Protein AF-X1Q049-F1 (afdb_monomer_lite)

Secondary structure (DSSP, 8-state):
---EEEEEE-SS-EEEEEEESEEEEEETTEEEEE-TTPPP---PBPSS-EEEEETTEEEEE-

Sequence (62 aa):
MSGIKLDIVTAERVVFSEEVDVVVAPGAEGQLGILPHHAPLMTTLQPGELRVRQGGEEFSLA

InterPro domains:
  IPR001469 ATP synthase, F1 complex, delta/epsilon subunit [PTHR13822] (3-56)
  IPR001469 ATP synthase, F1 complex, delta/epsilon subunit [TIGR01216] (4-57)
  IPR001469 ATP synthase, F1 complex, delta/epsilon subunit [cd12152] (4-58)
  IPR020546 ATP synthase, F1 complex, delta/epsilon subunit, N-terminal [PF02823] (4-59)
  IPR036771 F0F1 ATP synthase delta/epsilon subunit, N-terminal [G3DSA:2.60.15.10] (2-62)
  IPR036771 F0F1 ATP synthase delta/epsilon subunit, N-terminal [SSF51344] (4-58)

pLDDT: mean 93.4, std 6.0, range [56.0, 96.88]

Foldseek 3Di:
DAFDWDWDDDPVGTPDTDTFAWKWFAWPVGIDIDGGPDDDDDGDGDDDWMWTHHPNDIDIDD

Radius of gyration: 11.58 Å; chains: 1; bounding box: 24×29×26 Å

Organism: NCBI:txid412755

Structure (mmCIF, N/CA/C/O backbone):
data_AF-X1Q049-F1
#
_entry.id   AF-X1Q049-F1
#
loop_
_atom_site.group_PDB
_atom_site.id
_atom_site.type_symbol
_atom_site.label_atom_id
_atom_site.label_alt_id
_atom_site.label_comp_id
_atom_site.label_asym_id
_atom_site.label_entity_id
_atom_site.label_seq_id
_atom_site.pdbx_PDB_ins_code
_atom_site.Cartn_x
_atom_site.Cartn_y
_atom_site.Cartn_z
_atom_site.occupancy
_atom_site.B_iso_or_equiv
_atom_site.auth_seq_id
_atom_site.auth_comp_id
_atom_site.auth_asym_id
_atom_site.auth_atom_id
_atom_site.pdbx_PDB_model_num
ATOM 1 N N . MET A 1 1 ? -13.715 12.121 8.235 1.00 56.00 1 MET A N 1
ATOM 2 C CA . MET A 1 1 ? -12.293 11.885 7.910 1.00 56.00 1 MET A CA 1
ATOM 3 C C . MET A 1 1 ? -12.272 11.254 6.530 1.00 56.00 1 MET A C 1
ATOM 5 O O . MET A 1 1 ? -13.133 10.419 6.293 1.00 56.00 1 MET A O 1
ATOM 9 N N . SER A 1 2 ? -11.427 11.709 5.602 1.00 81.12 2 SER A N 1
ATOM 10 C CA . SER A 1 2 ? -11.333 11.089 4.271 1.00 81.12 2 SER A CA 1
ATOM 11 C C . SER A 1 2 ? -10.376 9.904 4.349 1.00 81.12 2 SER A C 1
ATOM 13 O O . SER A 1 2 ? -9.183 10.123 4.555 1.00 81.12 2 SER A O 1
ATOM 15 N N . GLY A 1 3 ? -10.887 8.684 4.226 1.00 89.38 3 GLY A N 1
ATOM 16 C CA . GLY A 1 3 ? -10.057 7.493 4.090 1.00 89.38 3 GLY A CA 1
ATOM 17 C C . GLY A 1 3 ? -9.719 7.207 2.629 1.00 89.38 3 GLY A C 1
ATOM 18 O O . GLY A 1 3 ? -10.177 7.891 1.708 1.00 89.38 3 GLY A O 1
ATOM 19 N N . ILE A 1 4 ? -8.903 6.182 2.420 1.00 94.06 4 ILE A N 1
ATOM 20 C CA . ILE A 1 4 ? -8.728 5.526 1.128 1.00 94.06 4 ILE A CA 1
ATOM 21 C C . ILE A 1 4 ? -9.236 4.090 1.243 1.00 94.06 4 ILE A C 1
ATOM 23 O O . ILE A 1 4 ? -8.973 3.401 2.228 1.00 94.06 4 ILE A O 1
ATOM 27 N N . LYS A 1 5 ? -9.980 3.629 0.237 1.00 94.75 5 LYS A N 1
ATOM 28 C CA . LYS A 1 5 ? -10.387 2.227 0.150 1.00 94.75 5 LYS A CA 1
ATOM 29 C C . LYS A 1 5 ? -9.174 1.384 -0.251 1.00 94.75 5 LYS A C 1
ATOM 31 O O . LYS A 1 5 ? -8.612 1.602 -1.323 1.00 94.75 5 LYS A O 1
ATOM 36 N N . LEU A 1 6 ? -8.777 0.445 0.606 1.00 95.50 6 LEU A N 1
ATOM 37 C CA . LEU A 1 6 ? -7.703 -0.513 0.350 1.00 95.50 6 LEU A CA 1
ATOM 38 C C . LEU A 1 6 ? -8.297 -1.902 0.121 1.00 95.50 6 LEU A C 1
ATOM 40 O O . LEU A 1 6 ? -8.888 -2.479 1.034 1.00 95.50 6 LEU A O 1
ATOM 44 N N . ASP A 1 7 ? -8.060 -2.449 -1.069 1.00 96.12 7 ASP A N 1
ATOM 45 C CA . ASP A 1 7 ? -8.394 -3.826 -1.425 1.00 96.12 7 ASP A CA 1
ATOM 46 C C . ASP A 1 7 ? -7.110 -4.612 -1.727 1.00 96.12 7 ASP A C 1
ATOM 48 O O . ASP A 1 7 ? -6.340 -4.248 -2.616 1.00 96.12 7 ASP A O 1
ATOM 52 N N . ILE A 1 8 ? -6.884 -5.706 -0.995 1.00 94.50 8 ILE A N 1
ATOM 53 C CA . ILE A 1 8 ? -5.789 -6.655 -1.235 1.00 94.50 8 ILE A CA 1
ATOM 54 C C . ILE A 1 8 ? -6.403 -7.966 -1.705 1.00 94.50 8 ILE A C 1
ATOM 56 O O . ILE A 1 8 ? -7.186 -8.600 -0.990 1.00 94.50 8 ILE A O 1
ATOM 60 N N . VAL A 1 9 ? -6.031 -8.378 -2.914 1.00 95.62 9 VAL A N 1
ATOM 61 C CA . VAL A 1 9 ? -6.606 -9.540 -3.591 1.00 95.62 9 VAL A CA 1
ATOM 62 C C . VAL A 1 9 ? -5.522 -10.541 -3.964 1.00 95.62 9 VAL A C 1
ATOM 64 O O . VAL A 1 9 ? -4.430 -10.168 -4.388 1.00 95.62 9 VAL A O 1
ATOM 67 N N . THR A 1 10 ? -5.836 -11.823 -3.817 1.00 94.38 10 THR A N 1
ATOM 68 C CA . THR A 1 10 ? -5.042 -12.930 -4.357 1.00 94.38 10 THR A CA 1
ATOM 69 C C . THR A 1 10 ? -5.822 -13.616 -5.476 1.00 94.38 10 THR A C 1
ATOM 71 O O . THR A 1 10 ? -6.970 -13.270 -5.753 1.00 94.3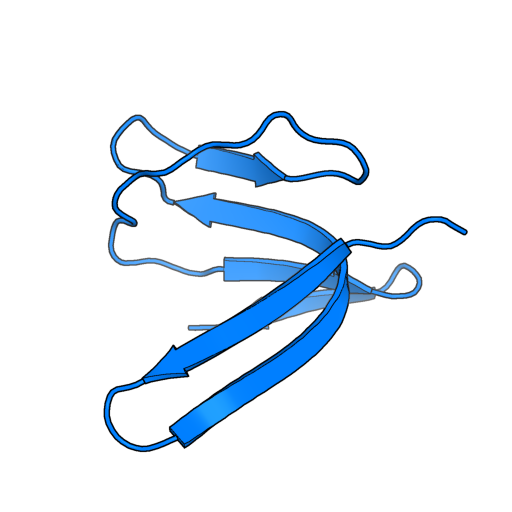8 10 THR A O 1
ATOM 74 N N . ALA A 1 11 ? -5.215 -14.614 -6.123 1.00 95.81 11 ALA A N 1
ATOM 75 C CA . ALA A 1 11 ? -5.894 -15.409 -7.149 1.00 95.81 11 ALA A CA 1
ATOM 76 C C . ALA A 1 11 ? -7.139 -16.154 -6.619 1.00 95.81 11 ALA A C 1
ATOM 78 O O . ALA A 1 11 ? -8.018 -16.510 -7.397 1.00 95.81 11 ALA A O 1
ATOM 79 N N . GL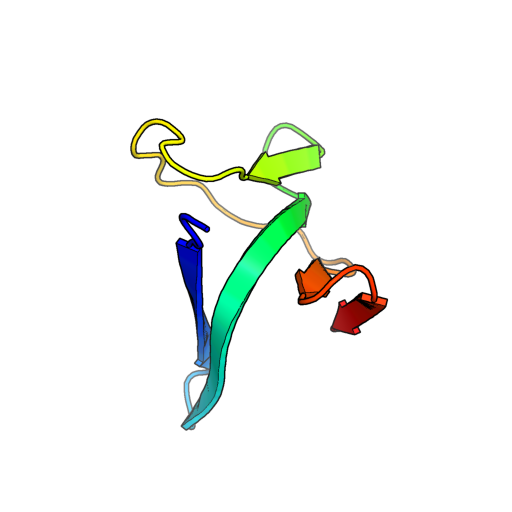U A 1 12 ? -7.207 -16.398 -5.308 1.00 96.12 12 GLU A N 1
ATOM 80 C CA . GLU A 1 12 ? -8.239 -17.225 -4.678 1.00 96.12 12 GLU A CA 1
ATOM 81 C C . GLU A 1 12 ? -9.361 -16.387 -4.063 1.00 96.12 12 GLU A C 1
ATOM 83 O O . GLU A 1 12 ? -10.528 -16.776 -4.128 1.00 96.12 12 GLU A O 1
ATOM 88 N N . ARG A 1 13 ? -9.020 -15.260 -3.420 1.00 94.31 13 ARG A N 1
ATOM 89 C CA . ARG A 1 13 ? -9.982 -14.434 -2.679 1.00 94.31 13 ARG A CA 1
ATOM 90 C C . ARG A 1 13 ? -9.472 -13.026 -2.390 1.00 94.31 13 ARG A C 1
ATOM 92 O O . ARG A 1 13 ? -8.285 -12.724 -2.483 1.00 94.31 13 ARG A O 1
ATOM 99 N N . VAL A 1 14 ? -10.395 -12.184 -1.937 1.00 95.94 14 VAL A N 1
ATOM 100 C CA . VAL A 1 14 ? -10.072 -10.923 -1.267 1.00 95.94 14 VAL A CA 1
ATOM 101 C C . VAL A 1 14 ? -9.552 -11.238 0.138 1.00 95.94 14 VAL A C 1
ATOM 103 O O . VAL A 1 14 ? -10.199 -11.962 0.900 1.00 95.94 14 VAL A O 1
ATOM 106 N N . VAL A 1 15 ? -8.364 -10.736 0.464 1.00 94.31 15 VAL A N 1
ATOM 107 C CA . VAL A 1 15 ? -7.699 -10.950 1.760 1.00 94.31 15 VAL A CA 1
ATOM 108 C C . VAL A 1 15 ? -7.965 -9.787 2.710 1.00 94.31 15 VAL A C 1
ATOM 110 O O . VAL A 1 15 ? -8.111 -10.008 3.908 1.00 94.31 15 VAL A O 1
ATOM 113 N N . PHE A 1 16 ? -8.080 -8.572 2.175 1.00 93.69 16 PHE A N 1
ATOM 114 C CA . PHE A 1 16 ? -8.359 -7.358 2.938 1.00 93.69 16 PHE A CA 1
ATOM 115 C C . PHE A 1 16 ? -9.205 -6.404 2.090 1.00 93.69 16 PHE A C 1
ATOM 117 O O . PHE A 1 16 ? -8.948 -6.273 0.894 1.00 93.69 16 PHE A O 1
ATOM 124 N N . SER A 1 17 ? -10.218 -5.765 2.680 1.00 95.31 17 SER A N 1
ATOM 125 C CA . SER A 1 17 ? -11.072 -4.798 1.979 1.00 95.31 17 SER 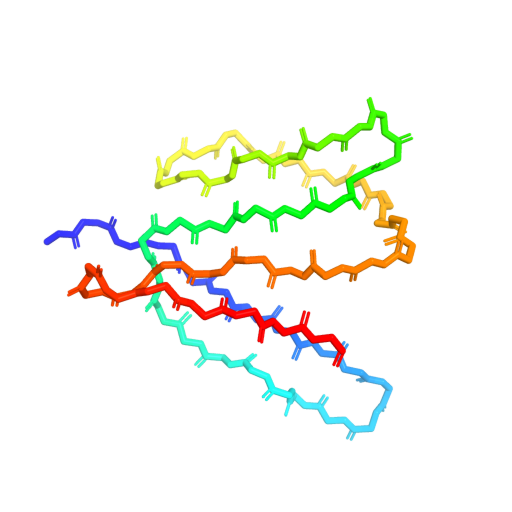A CA 1
ATOM 126 C C . SER A 1 17 ? -11.699 -3.816 2.959 1.00 95.31 17 SER A C 1
ATOM 128 O O . SER A 1 17 ? -12.856 -3.949 3.356 1.00 95.31 17 SER A O 1
ATOM 130 N N . GLU A 1 18 ? -10.967 -2.771 3.319 1.00 94.50 18 GLU A N 1
ATOM 131 C CA . GLU A 1 18 ? -11.411 -1.796 4.319 1.00 94.50 18 GLU A CA 1
ATOM 132 C C . GLU A 1 18 ? -11.028 -0.372 3.933 1.00 94.50 18 GLU A C 1
ATOM 134 O O . GLU A 1 18 ? -10.268 -0.138 2.994 1.00 94.50 18 GLU A O 1
ATOM 139 N N . GLU A 1 19 ? -11.613 0.592 4.633 1.00 95.12 19 GLU A N 1
ATOM 140 C CA . GLU A 1 19 ? -11.236 1.994 4.519 1.00 95.12 19 GLU A CA 1
ATOM 141 C C . GLU A 1 19 ? -10.162 2.309 5.563 1.00 95.12 19 GLU A C 1
ATOM 143 O O . GLU A 1 19 ? -10.301 1.960 6.738 1.00 95.12 19 GLU A O 1
ATOM 148 N N . VAL A 1 20 ? -9.057 2.902 5.110 1.00 95.44 20 VAL A N 1
ATOM 149 C CA . VAL A 1 20 ? -7.833 3.093 5.900 1.00 95.44 20 VAL A CA 1
ATOM 150 C C . VAL A 1 20 ? -7.327 4.526 5.772 1.00 95.44 20 VAL A C 1
ATOM 152 O O . VAL A 1 20 ? -7.673 5.242 4.831 1.00 95.44 20 VAL A O 1
ATOM 155 N N . ASP A 1 21 ? -6.494 4.955 6.716 1.00 95.56 21 ASP A N 1
ATOM 156 C CA . ASP A 1 21 ? -5.969 6.320 6.745 1.00 95.56 21 ASP A CA 1
ATOM 157 C C . ASP A 1 21 ? -4.727 6.465 5.865 1.00 95.56 21 ASP A C 1
ATOM 159 O O . ASP A 1 21 ? -4.568 7.46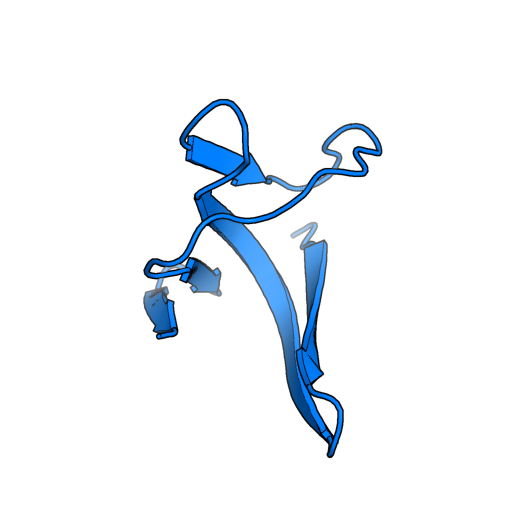9 5.176 1.00 95.56 21 ASP A O 1
ATOM 163 N N . VAL A 1 22 ? -3.812 5.492 5.930 1.00 95.44 22 VAL A N 1
ATOM 164 C CA . VAL A 1 22 ? -2.529 5.502 5.210 1.00 95.44 22 VAL A CA 1
ATOM 165 C C . VAL A 1 22 ? -2.105 4.075 4.890 1.00 95.44 22 VAL A C 1
ATOM 167 O O . VAL A 1 22 ? -2.294 3.172 5.707 1.00 95.44 22 VAL A O 1
ATOM 170 N N . VAL A 1 23 ? -1.468 3.896 3.734 1.00 96.12 23 VAL A N 1
ATOM 171 C CA . VAL A 1 23 ? -0.814 2.644 3.338 1.00 96.12 23 VAL A CA 1
ATOM 172 C C . VAL A 1 23 ? 0.643 2.921 3.000 1.00 96.12 23 VAL A C 1
ATOM 174 O O . VAL A 1 23 ? 0.936 3.850 2.251 1.00 96.12 23 VAL A O 1
ATOM 177 N N . VAL A 1 24 ? 1.561 2.114 3.525 1.00 96.56 24 VAL A N 1
ATOM 178 C CA . VAL A 1 24 ? 2.973 2.120 3.139 1.00 96.56 24 VAL A CA 1
ATOM 179 C C . VAL A 1 24 ? 3.318 0.776 2.516 1.00 96.56 24 VAL A C 1
ATOM 181 O O . VAL A 1 24 ? 3.105 -0.267 3.133 1.00 96.56 24 VAL A O 1
ATOM 184 N N . ALA A 1 25 ? 3.850 0.809 1.296 1.00 96.38 25 ALA A N 1
ATOM 185 C CA . ALA A 1 25 ? 4.133 -0.381 0.507 1.00 96.38 25 ALA A CA 1
ATOM 186 C C . ALA A 1 25 ? 5.513 -0.327 -0.165 1.00 96.38 25 ALA A C 1
ATOM 188 O O . ALA A 1 25 ? 5.956 0.752 -0.567 1.00 96.38 25 ALA A O 1
ATOM 189 N N . PRO A 1 26 ? 6.197 -1.470 -0.340 1.00 96.88 26 PRO A N 1
ATOM 190 C CA . PRO A 1 26 ? 7.412 -1.549 -1.142 1.00 96.88 26 PRO A CA 1
ATOM 191 C C . PRO A 1 26 ? 7.056 -1.554 -2.640 1.00 96.88 26 PRO A C 1
ATOM 193 O O . PRO A 1 26 ? 6.609 -2.557 -3.190 1.00 96.88 26 PRO A O 1
ATOM 196 N N . GLY A 1 27 ? 7.225 -0.418 -3.312 1.00 96.19 27 GLY A N 1
ATOM 197 C CA . GLY A 1 27 ? 7.058 -0.282 -4.758 1.00 96.19 27 GLY A CA 1
ATOM 198 C C . GLY A 1 27 ? 8.331 -0.605 -5.543 1.00 96.19 27 GLY A C 1
ATOM 199 O O . GLY A 1 27 ? 9.421 -0.727 -4.987 1.00 96.19 27 GLY A O 1
ATOM 200 N N . ALA A 1 28 ? 8.203 -0.696 -6.868 1.00 95.06 28 ALA A N 1
ATOM 201 C CA . ALA A 1 28 ? 9.317 -0.980 -7.777 1.00 95.06 28 ALA A CA 1
ATOM 202 C C . ALA A 1 28 ? 10.499 0.001 -7.657 1.00 95.06 28 ALA A C 1
ATOM 204 O O . ALA A 1 28 ? 11.650 -0.400 -7.816 1.00 95.06 28 ALA A O 1
ATOM 205 N N . GLU A 1 29 ? 10.208 1.273 -7.370 1.00 94.12 29 GLU A N 1
ATOM 206 C CA . GLU A 1 29 ? 11.191 2.363 -7.276 1.00 94.12 29 GLU A CA 1
ATOM 207 C C . GLU A 1 29 ? 11.525 2.751 -5.821 1.00 94.12 29 GLU A C 1
ATOM 209 O O . GLU A 1 29 ? 12.191 3.757 -5.583 1.00 94.12 29 GLU A O 1
ATOM 214 N N . GLY A 1 30 ? 11.079 1.964 -4.834 1.00 94.19 30 GLY A N 1
ATOM 215 C CA . GLY A 1 30 ? 11.299 2.224 -3.409 1.00 94.19 30 GLY A CA 1
ATOM 216 C C . GLY A 1 30 ? 10.008 2.217 -2.593 1.00 94.19 30 GLY A C 1
ATOM 217 O O . GLY A 1 30 ? 8.982 1.701 -3.027 1.00 94.19 30 GLY A O 1
ATOM 218 N N . GLN A 1 31 ? 10.042 2.774 -1.380 1.00 95.94 31 GLN A N 1
ATOM 219 C CA . GLN A 1 31 ? 8.850 2.822 -0.530 1.00 95.94 31 GLN A CA 1
ATOM 220 C C . GLN A 1 31 ? 7.832 3.862 -1.007 1.00 95.94 31 GLN A C 1
ATOM 222 O O . GLN A 1 31 ? 8.175 5.003 -1.306 1.00 95.94 31 GLN A O 1
ATOM 227 N N . LEU A 1 32 ? 6.562 3.462 -1.006 1.00 96.31 32 LEU A N 1
ATOM 228 C CA . LEU A 1 32 ? 5.414 4.280 -1.371 1.00 96.31 32 LEU A CA 1
ATOM 229 C C . LEU A 1 32 ? 4.564 4.541 -0.134 1.00 96.31 32 LEU A C 1
ATOM 231 O O . LEU A 1 32 ? 4.084 3.596 0.483 1.00 96.31 32 LEU A O 1
ATOM 235 N N . GLY A 1 33 ? 4.360 5.814 0.201 1.00 95.50 33 GLY A N 1
ATOM 236 C CA . GLY A 1 33 ? 3.384 6.251 1.198 1.00 95.50 33 GLY A CA 1
ATOM 237 C C . GLY A 1 33 ? 2.142 6.806 0.510 1.00 95.50 33 GLY A C 1
ATOM 238 O O . GLY A 1 33 ? 2.202 7.855 -0.126 1.00 95.50 33 GLY A O 1
ATOM 239 N N . ILE A 1 34 ? 1.018 6.109 0.640 1.00 95.75 34 ILE A N 1
ATOM 240 C CA . ILE A 1 34 ? -0.248 6.429 -0.015 1.00 95.75 34 ILE A CA 1
ATOM 241 C C . ILE A 1 34 ? -1.191 7.023 1.032 1.00 95.75 34 ILE A C 1
ATOM 243 O O . ILE A 1 34 ? -1.578 6.356 1.993 1.00 95.75 34 ILE A O 1
ATOM 247 N N . LEU A 1 35 ? -1.539 8.294 0.841 1.00 95.00 35 LEU A N 1
ATOM 248 C CA . LEU A 1 35 ? -2.451 9.065 1.686 1.00 95.00 35 LEU A CA 1
ATOM 249 C C . LEU A 1 35 ? -3.769 9.356 0.943 1.00 95.00 35 LEU A C 1
ATOM 251 O O . LEU A 1 35 ? -3.844 9.165 -0.277 1.00 95.00 35 LEU A O 1
ATOM 255 N N . PRO A 1 36 ? -4.809 9.854 1.635 1.00 94.56 36 PRO A N 1
ATOM 256 C CA . PRO A 1 36 ? -6.039 10.281 0.983 1.00 94.56 36 PRO A CA 1
ATOM 257 C C . PRO A 1 36 ? -5.748 11.329 -0.098 1.00 94.56 36 PRO A C 1
ATOM 259 O O . PRO A 1 36 ? -4.922 12.220 0.097 1.00 94.56 36 PRO A O 1
ATOM 262 N N . HIS A 1 37 ? -6.434 11.219 -1.238 1.00 92.69 37 HIS A N 1
ATOM 263 C CA . HIS A 1 37 ? -6.239 12.074 -2.420 1.00 92.69 37 HIS A CA 1
ATOM 264 C C . HIS A 1 37 ? -4.868 11.957 -3.117 1.00 92.69 37 HIS A C 1
ATOM 266 O O . HIS A 1 37 ? -4.480 12.860 -3.859 1.00 92.69 37 HIS A O 1
ATOM 272 N N . HIS A 1 38 ? -4.141 10.852 -2.928 1.00 94.19 38 HIS A N 1
ATOM 273 C CA . HIS A 1 38 ? -2.950 10.558 -3.727 1.00 94.19 38 HIS A CA 1
ATOM 274 C C . HIS A 1 38 ? -3.280 10.500 -5.232 1.00 94.19 38 HIS A C 1
ATOM 276 O O . HIS A 1 38 ? -4.361 10.062 -5.634 1.00 94.19 38 HIS A O 1
ATOM 282 N N . ALA A 1 39 ? -2.338 10.931 -6.076 1.00 95.62 39 ALA A N 1
ATOM 283 C CA . ALA A 1 39 ? -2.494 10.856 -7.526 1.00 95.62 39 ALA A CA 1
ATOM 284 C C . ALA A 1 39 ? -2.641 9.390 -7.994 1.00 95.62 39 ALA A C 1
ATOM 286 O O . ALA A 1 39 ? -2.011 8.501 -7.414 1.00 95.62 39 ALA A O 1
ATOM 287 N N . PRO A 1 40 ? -3.427 9.102 -9.045 1.00 95.75 40 PRO A N 1
ATOM 288 C CA . PRO A 1 40 ? -3.499 7.753 -9.594 1.00 95.75 40 PRO A CA 1
ATOM 289 C C . PRO A 1 40 ? -2.112 7.265 -10.026 1.00 95.75 40 PRO A C 1
ATOM 291 O O . PRO A 1 40 ? -1.414 7.946 -10.776 1.00 95.75 40 PRO A O 1
ATOM 294 N N . LEU A 1 41 ? -1.723 6.081 -9.558 1.00 95.12 41 LEU A N 1
ATOM 295 C CA . LEU A 1 41 ? -0.445 5.453 -9.872 1.00 95.12 41 LEU A CA 1
ATOM 296 C C . LEU A 1 41 ? -0.661 3.954 -10.071 1.00 95.12 41 LEU A C 1
ATOM 298 O O . LEU A 1 41 ? -1.302 3.303 -9.250 1.00 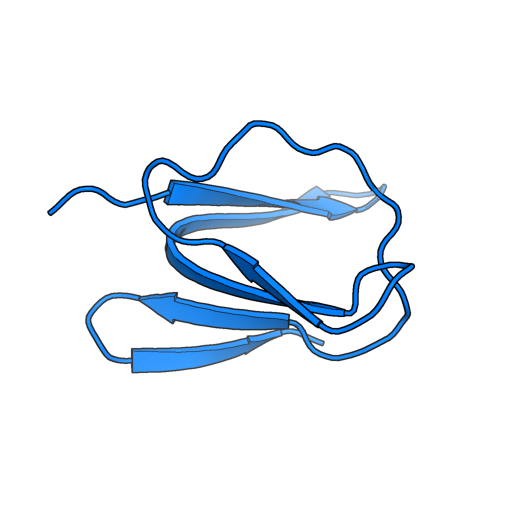95.12 41 LEU A O 1
ATOM 302 N N . MET A 1 42 ? -0.093 3.408 -11.143 1.00 96.38 42 MET A N 1
ATOM 303 C CA . MET A 1 42 ? -0.034 1.970 -11.389 1.00 96.38 42 MET A CA 1
ATOM 304 C C . MET A 1 42 ? 1.435 1.555 -11.427 1.00 96.38 42 MET A C 1
ATOM 306 O O . MET A 1 42 ? 2.203 2.075 -12.233 1.00 96.38 42 MET A O 1
ATOM 310 N N . THR A 1 43 ? 1.831 0.650 -10.537 1.00 95.81 43 THR A N 1
ATOM 311 C CA . THR A 1 43 ? 3.218 0.191 -10.395 1.00 95.81 43 THR A CA 1
ATOM 312 C C . THR A 1 43 ? 3.252 -1.239 -9.866 1.00 95.81 43 THR A C 1
ATOM 314 O O . THR A 1 43 ? 2.250 -1.737 -9.350 1.00 95.81 43 THR A O 1
ATOM 317 N N . THR A 1 44 ? 4.390 -1.913 -10.010 1.00 96.69 44 THR A N 1
ATOM 318 C CA . THR A 1 44 ? 4.606 -3.224 -9.396 1.00 96.69 44 THR A CA 1
ATOM 319 C C . THR A 1 44 ? 5.048 -3.065 -7.943 1.00 96.69 44 THR A C 1
ATOM 321 O O . THR A 1 44 ? 5.719 -2.098 -7.574 1.00 96.69 44 THR A O 1
ATOM 324 N N . LEU A 1 45 ? 4.659 -4.029 -7.108 1.00 95.56 45 LEU A N 1
ATOM 325 C CA . LEU A 1 45 ? 5.123 -4.132 -5.728 1.00 95.56 45 LEU A CA 1
ATOM 326 C C . LEU A 1 45 ? 6.291 -5.116 -5.645 1.00 95.56 45 LEU A C 1
ATOM 328 O O . LEU A 1 45 ? 6.312 -6.132 -6.343 1.00 95.56 45 LEU A O 1
ATOM 332 N N . GLN A 1 46 ? 7.261 -4.810 -4.791 1.00 95.69 46 GLN A N 1
ATOM 333 C CA .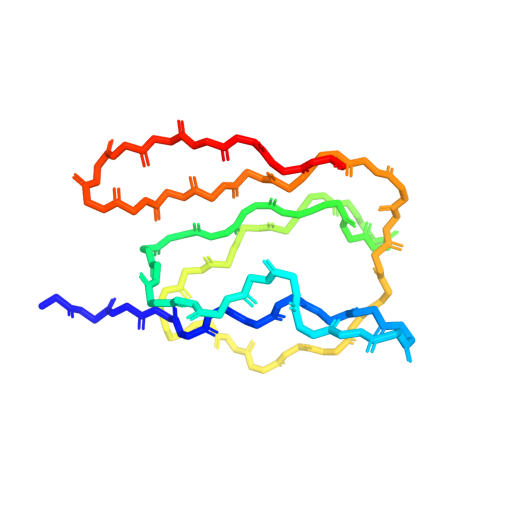 GLN A 1 46 ? 8.320 -5.739 -4.410 1.00 95.69 46 GLN A CA 1
ATOM 334 C C . GLN A 1 46 ? 7.849 -6.623 -3.242 1.00 95.69 46 GLN A C 1
ATOM 336 O O . GLN A 1 46 ? 6.944 -6.231 -2.505 1.00 95.69 46 GLN A O 1
ATOM 341 N N . PRO A 1 47 ? 8.448 -7.808 -3.030 1.00 95.25 47 PRO A N 1
ATOM 342 C CA . PRO A 1 47 ? 8.184 -8.595 -1.829 1.00 95.25 47 PRO A CA 1
ATOM 343 C C . PRO A 1 47 ? 8.561 -7.823 -0.557 1.00 95.25 47 PRO A C 1
ATOM 345 O O . PRO A 1 47 ? 9.649 -7.252 -0.476 1.00 95.25 47 PRO A O 1
ATOM 348 N N . GLY A 1 48 ? 7.684 -7.833 0.445 1.00 93.25 48 GLY A N 1
ATOM 349 C CA . GLY A 1 48 ? 7.910 -7.176 1.731 1.00 93.25 48 GLY A CA 1
ATOM 350 C C . GLY A 1 48 ? 6.608 -6.932 2.488 1.00 93.25 48 GLY A C 1
ATOM 351 O O . GLY A 1 48 ? 5.535 -7.315 2.030 1.00 93.25 48 GLY A O 1
ATOM 352 N N . GLU A 1 49 ? 6.715 -6.286 3.647 1.00 93.44 49 GLU A N 1
ATOM 353 C CA . GLU A 1 49 ? 5.562 -5.974 4.494 1.00 93.44 49 GLU A CA 1
ATOM 354 C C . GLU A 1 49 ? 4.818 -4.724 4.009 1.00 93.44 49 GLU A C 1
ATOM 356 O O . GLU A 1 49 ? 5.424 -3.701 3.674 1.00 93.44 49 GLU A O 1
ATOM 361 N N . LEU A 1 50 ? 3.489 -4.793 4.039 1.00 94.69 50 LEU A N 1
ATOM 362 C CA . LEU A 1 50 ? 2.594 -3.650 3.893 1.00 94.69 50 LEU A CA 1
ATOM 363 C C . LEU A 1 50 ? 2.253 -3.111 5.279 1.00 94.69 50 LEU A C 1
ATOM 365 O O . LEU A 1 50 ? 1.766 -3.859 6.121 1.00 94.69 50 LEU A O 1
ATOM 369 N N . ARG A 1 51 ? 2.451 -1.814 5.515 1.00 95.69 51 ARG A N 1
ATOM 370 C CA . ARG A 1 51 ? 2.043 -1.166 6.771 1.00 95.69 51 ARG A CA 1
ATOM 371 C C . ARG A 1 51 ? 0.788 -0.350 6.528 1.00 95.69 51 ARG A C 1
ATOM 373 O O . ARG A 1 51 ? 0.751 0.482 5.623 1.00 95.69 51 ARG A O 1
ATOM 380 N N . VAL A 1 52 ? -0.236 -0.583 7.332 1.00 95.94 52 VAL A N 1
ATOM 381 C CA . VAL A 1 52 ? -1.541 0.063 7.203 1.00 95.94 52 VAL A CA 1
ATOM 382 C C . VAL A 1 52 ? -1.861 0.764 8.511 1.00 95.94 52 VAL A C 1
ATOM 384 O O . VAL A 1 52 ? -1.682 0.194 9.586 1.00 95.94 52 VAL A O 1
ATOM 387 N N . ARG A 1 53 ? -2.336 2.008 8.419 1.00 95.25 53 ARG A N 1
ATOM 388 C CA . ARG A 1 53 ? -2.849 2.751 9.570 1.00 95.25 53 ARG A CA 1
ATOM 389 C C . ARG A 1 53 ? -4.352 2.944 9.443 1.00 95.25 53 ARG A C 1
ATOM 391 O O . ARG A 1 53 ? -4.812 3.443 8.416 1.00 95.25 53 ARG A O 1
ATOM 398 N N . GLN A 1 54 ? -5.091 2.588 10.487 1.00 94.12 54 GLN A N 1
ATOM 399 C CA . GLN A 1 54 ? -6.542 2.728 10.564 1.00 94.12 54 GLN A CA 1
ATOM 400 C C . GLN A 1 54 ? -6.942 3.166 11.975 1.00 94.12 54 GLN A C 1
ATOM 402 O O . GLN A 1 54 ? -6.574 2.534 12.960 1.00 94.12 54 GLN A O 1
ATOM 407 N N . GLY A 1 55 ? -7.674 4.275 12.093 1.00 90.06 55 GLY A N 1
ATOM 408 C CA . GLY A 1 55 ? -8.160 4.761 13.388 1.00 90.06 55 GLY A CA 1
ATOM 409 C C . GLY A 1 55 ? -7.040 5.168 14.353 1.00 90.06 55 GLY A C 1
ATOM 410 O O . GLY A 1 55 ? -7.250 5.205 15.562 1.00 90.06 55 GLY A O 1
ATOM 411 N N . GLY A 1 56 ? -5.847 5.467 13.828 1.00 86.12 56 GLY A N 1
ATOM 412 C CA . GLY A 1 56 ? -4.647 5.758 14.619 1.00 86.12 56 GLY A CA 1
ATOM 413 C C . GLY A 1 56 ? -3.842 4.530 15.056 1.00 86.12 56 GLY A C 1
ATOM 414 O O . GLY A 1 56 ? -2.724 4.708 15.536 1.00 86.12 56 GLY A O 1
ATOM 415 N N . GLU A 1 57 ? -4.345 3.314 14.839 1.00 91.94 57 GLU A N 1
ATOM 416 C CA . GLU A 1 57 ? -3.597 2.073 15.051 1.00 91.94 57 GLU A CA 1
ATOM 417 C C . GLU A 1 57 ? -2.855 1.665 13.780 1.00 91.94 57 GLU A C 1
ATOM 419 O O . GLU A 1 57 ? -3.333 1.886 12.667 1.00 91.94 57 GLU A O 1
ATOM 424 N N . GLU A 1 58 ? -1.667 1.084 13.944 1.00 93.31 58 GLU A N 1
ATOM 425 C CA . GLU A 1 58 ? -0.825 0.634 12.841 1.00 93.31 58 GLU A CA 1
ATOM 426 C C . GLU A 1 58 ? -0.614 -0.878 12.911 1.00 93.31 58 GLU A C 1
ATOM 428 O O . GLU A 1 58 ? -0.274 -1.415 13.966 1.00 93.31 58 GLU A O 1
ATOM 433 N N . PHE A 1 59 ? -0.790 -1.557 11.778 1.00 93.00 59 PHE A N 1
ATOM 434 C CA . PHE A 1 59 ? -0.563 -2.992 11.644 1.00 93.00 59 PHE A CA 1
ATOM 435 C C . PHE A 1 59 ? 0.179 -3.330 10.347 1.00 93.00 59 PHE A C 1
ATOM 437 O O . PHE A 1 59 ? 0.050 -2.639 9.333 1.00 93.00 59 PHE A O 1
ATOM 444 N N . SER A 1 60 ? 0.964 -4.408 10.395 1.00 92.44 60 SER A N 1
ATOM 445 C CA . SER A 1 60 ? 1.678 -4.955 9.239 1.00 92.44 60 SER A CA 1
ATOM 446 C C . SER A 1 60 ? 0.928 -6.152 8.658 1.00 92.44 60 SER A C 1
ATOM 448 O O . SER A 1 60 ? 0.449 -7.014 9.395 1.00 92.44 60 SER A O 1
ATOM 450 N N . LEU A 1 61 ? 0.873 -6.222 7.331 1.00 86.25 61 LEU A N 1
ATOM 451 C CA . LEU A 1 61 ? 0.397 -7.362 6.554 1.00 86.25 61 LEU A CA 1
ATOM 452 C C . LEU A 1 61 ? 1.588 -7.933 5.767 1.00 86.25 61 LEU A C 1
ATOM 454 O O . LEU A 1 61 ? 2.288 -7.177 5.088 1.00 86.25 61 LEU A O 1
ATOM 458 N N . ALA A 1 62 ? 1.815 -9.244 5.872 1.00 75.06 62 ALA A N 1
ATOM 459 C CA . ALA A 1 62 ? 2.887 -9.987 5.203 1.00 75.06 62 ALA A CA 1
ATOM 460 C C . ALA A 1 62 ? 2.328 -11.231 4.502 1.00 75.06 62 ALA A C 1
ATOM 462 O O . ALA A 1 62 ? 1.369 -11.825 5.051 1.00 75.06 62 ALA A O 1
#